Protein AF-A0A7Y2J1X1-F1 (afdb_monomer_lite)

pLDDT: mean 76.49, std 19.17, range [39.88, 97.56]

Foldseek 3Di:
DDDDDDDDPPPPPPPPPPPPPPPPPCCPPPPDPPDDDPDAPDLVVLVVVVCVVVVVPFDWDQDRRGDIATFDPPDDPVVRVVRRVVVVVCVQPPDPQWDWDADPVRDIDTGGD

Sequence (113 aa):
MPDRRQVLLGAACAGLVPQLSVSQQNQGFPPVPTWRPTFRPDIDQIAERFRFYSNNTLDFVIFRNSTCCVVPQGLVEDDAITAAADVLTSIISFHPDMNPRRMDDGHILITYN

Structure (mmCIF, N/CA/C/O backbone):
data_AF-A0A7Y2J1X1-F1
#
_entry.id   AF-A0A7Y2J1X1-F1
#
loop_
_atom_site.group_PDB
_atom_site.id
_atom_site.type_symbol
_atom_site.label_atom_id
_atom_site.label_alt_id
_atom_site.label_comp_id
_atom_site.label_asym_id
_atom_site.label_entity_id
_atom_site.label_seq_id
_atom_site.pdbx_PDB_ins_code
_atom_site.Cartn_x
_atom_site.Cartn_y
_atom_site.Cartn_z
_atom_site.occupancy
_atom_site.B_iso_or_equiv
_atom_site.auth_seq_id
_atom_site.auth_comp_id
_atom_site.auth_asym_id
_atom_site.auth_atom_id
_atom_site.pdbx_PDB_model_num
ATOM 1 N N . MET A 1 1 ? 54.125 -15.618 -83.121 1.00 47.41 1 MET A N 1
ATOM 2 C CA . MET A 1 1 ? 55.335 -15.701 -82.265 1.00 47.41 1 MET A CA 1
ATOM 3 C C . MET A 1 1 ? 56.096 -14.392 -82.404 1.00 47.41 1 MET A C 1
ATOM 5 O O . MET A 1 1 ? 56.118 -13.944 -83.548 1.00 47.41 1 MET A O 1
ATOM 9 N N . PRO A 1 2 ? 56.701 -13.769 -81.365 1.00 45.41 2 PRO A N 1
ATOM 10 C CA . PRO A 1 2 ? 56.901 -14.117 -79.932 1.00 45.41 2 PRO A CA 1
ATOM 11 C C . PRO A 1 2 ? 56.050 -13.218 -78.983 1.00 45.41 2 PRO A C 1
ATOM 13 O O . PRO A 1 2 ? 55.549 -12.192 -79.419 1.00 45.41 2 PRO A O 1
ATOM 16 N N . ASP A 1 3 ? 55.585 -13.615 -77.792 1.00 52.00 3 ASP A N 1
ATOM 17 C CA . ASP A 1 3 ? 56.212 -13.868 -76.471 1.00 52.00 3 ASP A CA 1
ATOM 18 C C . ASP A 1 3 ? 56.911 -12.663 -75.799 1.00 52.00 3 ASP A C 1
ATOM 20 O O . ASP A 1 3 ? 57.975 -12.246 -76.252 1.00 52.00 3 ASP A O 1
ATOM 24 N N . ARG A 1 4 ? 56.334 -12.156 -74.688 1.00 53.50 4 ARG A N 1
ATOM 25 C CA . ARG A 1 4 ? 57.029 -11.877 -73.407 1.00 53.50 4 ARG A CA 1
ATOM 26 C C . ARG A 1 4 ? 56.162 -11.103 -72.397 1.00 53.50 4 ARG A C 1
ATOM 28 O O . ARG A 1 4 ? 55.895 -9.922 -72.561 1.00 53.50 4 ARG A O 1
ATOM 35 N N . ARG A 1 5 ? 55.828 -11.804 -71.308 1.00 50.44 5 ARG A N 1
ATOM 36 C CA . ARG A 1 5 ? 55.833 -11.378 -69.890 1.00 50.44 5 ARG A CA 1
ATOM 37 C C . ARG A 1 5 ? 55.608 -9.887 -69.587 1.00 50.44 5 ARG A C 1
ATOM 39 O O . ARG A 1 5 ? 56.515 -9.092 -69.801 1.00 50.44 5 ARG A O 1
ATOM 46 N N . GLN A 1 6 ? 54.556 -9.590 -68.820 1.00 53.00 6 GLN A N 1
ATOM 47 C CA . GLN A 1 6 ? 54.713 -8.819 -67.582 1.00 53.00 6 GLN A CA 1
ATOM 48 C C . GLN A 1 6 ? 53.614 -9.145 -66.563 1.00 53.00 6 GLN A C 1
ATOM 50 O O . GLN A 1 6 ? 52.419 -9.112 -66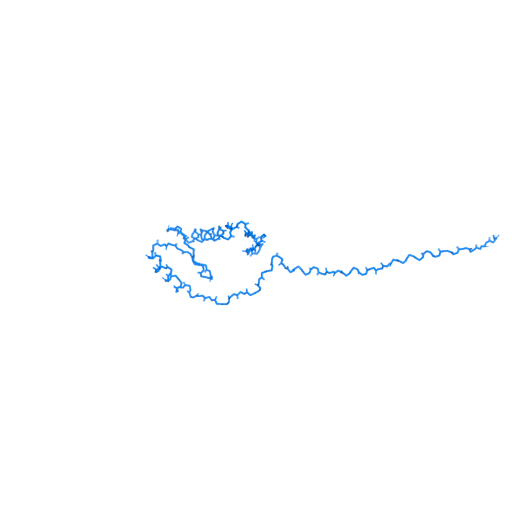.834 1.00 53.00 6 GLN A O 1
ATOM 55 N N . VAL A 1 7 ? 54.109 -9.532 -65.394 1.00 53.69 7 VAL A N 1
ATOM 56 C CA . VAL A 1 7 ? 53.426 -9.820 -64.140 1.00 53.69 7 VAL A CA 1
ATOM 57 C C . VAL A 1 7 ? 53.101 -8.496 -63.459 1.00 53.69 7 VAL A C 1
ATOM 59 O O . VAL A 1 7 ? 53.987 -7.658 -63.341 1.00 53.69 7 VAL A O 1
ATOM 62 N N . LEU A 1 8 ? 51.890 -8.354 -62.924 1.00 46.38 8 LEU A N 1
ATOM 63 C CA . LEU A 1 8 ? 51.648 -7.559 -61.720 1.00 46.38 8 LEU A CA 1
ATOM 64 C C . LEU A 1 8 ? 50.510 -8.223 -60.941 1.00 46.38 8 LEU A C 1
ATOM 66 O O . LEU A 1 8 ? 49.327 -8.008 -61.192 1.00 46.38 8 LEU A O 1
ATOM 70 N N . LEU A 1 9 ? 50.915 -9.103 -60.020 1.00 41.91 9 LEU A N 1
ATOM 71 C CA . LEU A 1 9 ? 50.095 -9.550 -58.902 1.00 41.91 9 LEU A CA 1
ATOM 72 C C . LEU A 1 9 ? 49.691 -8.308 -58.095 1.00 41.91 9 LEU A C 1
ATOM 74 O O . LEU A 1 9 ? 50.504 -7.748 -57.363 1.00 41.91 9 LEU A O 1
ATOM 78 N N . GLY A 1 10 ? 48.434 -7.893 -58.209 1.00 39.88 10 GLY A N 1
ATOM 79 C CA . GLY A 1 10 ? 47.792 -7.070 -57.192 1.00 39.88 10 GLY A CA 1
ATOM 80 C C . GLY A 1 10 ? 47.359 -7.981 -56.051 1.00 39.88 10 GLY A C 1
ATOM 81 O O . GLY A 1 10 ? 46.305 -8.606 -56.127 1.00 39.88 10 GLY A O 1
ATOM 82 N N . ALA A 1 11 ? 48.193 -8.108 -55.020 1.00 50.34 11 ALA A N 1
ATOM 83 C CA . ALA A 1 11 ? 47.827 -8.789 -53.787 1.00 50.34 11 ALA A CA 1
ATOM 84 C C . ALA A 1 11 ? 46.739 -7.971 -53.071 1.00 50.34 11 ALA A C 1
ATOM 86 O O . ALA A 1 11 ? 47.029 -7.001 -52.373 1.00 50.34 11 ALA A O 1
ATOM 87 N N . ALA A 1 12 ? 45.474 -8.345 -53.261 1.00 49.41 12 ALA A N 1
ATOM 88 C CA . ALA A 1 12 ? 44.389 -7.871 -52.418 1.00 49.41 12 ALA A CA 1
ATOM 89 C C . ALA A 1 12 ? 44.511 -8.573 -51.060 1.00 49.41 12 ALA A C 1
ATOM 91 O O . ALA A 1 12 ? 43.985 -9.666 -50.855 1.00 49.41 12 ALA A O 1
ATOM 92 N N . CYS A 1 13 ? 45.241 -7.956 -50.132 1.00 44.00 13 CYS A N 1
ATOM 93 C CA . CYS A 1 13 ? 45.174 -8.304 -48.721 1.00 44.00 13 CYS A CA 1
ATOM 94 C C . CYS A 1 13 ? 43.780 -7.919 -48.207 1.00 44.00 13 CYS A C 1
ATOM 96 O O . CYS A 1 13 ? 43.585 -6.842 -47.647 1.00 44.00 13 CYS A O 1
ATOM 98 N N . ALA A 1 14 ? 42.797 -8.794 -48.423 1.00 45.69 14 ALA A N 1
ATOM 99 C CA . ALA A 1 14 ? 41.562 -8.791 -47.662 1.00 45.69 14 ALA A CA 1
ATOM 100 C C . ALA A 1 14 ? 41.930 -9.179 -46.225 1.00 45.69 14 ALA A C 1
ATOM 102 O O . ALA A 1 14 ? 41.951 -10.353 -45.859 1.00 45.69 14 ALA A O 1
ATOM 103 N N . GLY A 1 15 ? 42.318 -8.180 -45.432 1.00 44.41 15 GLY A N 1
ATOM 104 C CA . GLY A 1 15 ? 42.455 -8.333 -43.997 1.00 44.41 15 GLY A CA 1
ATOM 105 C C . GLY A 1 15 ? 41.096 -8.734 -43.445 1.00 44.41 15 GLY A C 1
ATOM 106 O O . GLY A 1 15 ? 40.203 -7.897 -43.332 1.00 44.41 15 GLY A O 1
ATOM 107 N N . LEU A 1 16 ? 40.935 -10.019 -43.122 1.00 51.03 16 LEU A N 1
ATOM 108 C CA . LEU A 1 16 ? 39.924 -10.445 -42.170 1.00 51.03 16 LEU A CA 1
ATOM 109 C C . LEU A 1 16 ? 40.266 -9.748 -40.856 1.00 51.03 16 LEU A C 1
ATOM 111 O O . LEU A 1 16 ? 41.117 -10.206 -40.099 1.00 51.03 16 LEU A O 1
ATOM 115 N N . VAL A 1 17 ? 39.622 -8.614 -40.606 1.00 57.84 17 VAL A N 1
ATOM 116 C CA . VAL A 1 17 ? 39.441 -8.125 -39.249 1.00 57.84 17 VAL A CA 1
ATOM 117 C C . VAL A 1 17 ? 38.456 -9.111 -38.630 1.00 57.84 17 VAL A C 1
ATOM 119 O O . VAL A 1 17 ? 37.304 -9.136 -39.071 1.00 57.84 17 VAL A O 1
ATOM 122 N N . PRO A 1 18 ? 38.848 -9.966 -37.668 1.00 50.88 18 PRO A N 1
ATOM 123 C CA . PRO A 1 18 ? 37.841 -10.624 -36.865 1.00 50.88 18 PRO A CA 1
ATOM 124 C C . PRO A 1 18 ? 37.092 -9.493 -36.163 1.00 50.88 18 PRO A C 1
ATOM 126 O O . PRO A 1 18 ? 37.638 -8.823 -35.285 1.00 50.88 18 PRO A O 1
ATOM 129 N N . GLN A 1 19 ? 35.859 -9.227 -36.599 1.00 54.47 19 GLN A N 1
ATOM 130 C CA . GLN A 1 19 ? 34.916 -8.497 -35.774 1.00 54.47 19 GLN A CA 1
ATOM 131 C C . GLN A 1 19 ? 34.815 -9.315 -34.495 1.00 54.47 19 GLN A C 1
ATOM 133 O O . GLN A 1 19 ? 34.190 -10.376 -34.467 1.00 54.47 19 GLN A O 1
ATOM 138 N N . LEU A 1 20 ? 35.500 -8.847 -33.451 1.00 46.25 20 LEU A N 1
ATOM 139 C CA . LEU A 1 20 ? 35.199 -9.210 -32.082 1.00 46.25 20 LEU A CA 1
ATOM 140 C C . LEU A 1 20 ? 33.748 -8.797 -31.887 1.00 46.25 20 LEU A C 1
ATOM 142 O O . LEU A 1 20 ? 33.439 -7.645 -31.589 1.00 46.25 20 LEU A O 1
ATOM 146 N N . SER A 1 21 ? 32.856 -9.739 -32.176 1.00 49.66 21 SER A N 1
ATOM 147 C CA . SER A 1 21 ? 31.449 -9.631 -31.881 1.00 49.66 21 SER A CA 1
ATOM 148 C C . SER A 1 21 ? 31.394 -9.621 -30.366 1.00 49.66 21 SER A C 1
ATOM 150 O O . SER A 1 21 ? 31.415 -10.667 -29.721 1.00 49.66 21 SER A O 1
ATOM 152 N N . VAL A 1 22 ? 31.436 -8.421 -29.788 1.00 53.16 22 VAL A N 1
ATOM 153 C CA . VAL A 1 22 ? 31.066 -8.216 -28.397 1.00 53.16 22 VAL A CA 1
ATOM 154 C C . VAL A 1 22 ? 29.641 -8.726 -28.340 1.00 53.16 22 VAL A C 1
ATOM 156 O O . VAL A 1 22 ? 28.729 -8.084 -28.859 1.00 53.16 22 VAL A O 1
ATOM 159 N N . SER A 1 23 ? 29.451 -9.936 -27.814 1.00 51.25 23 SER A N 1
ATOM 160 C CA . SER A 1 23 ? 28.121 -10.400 -27.472 1.00 51.25 23 SER A CA 1
ATOM 161 C C . SER A 1 23 ? 27.578 -9.330 -26.540 1.00 51.25 23 SER A C 1
ATOM 163 O O . SER A 1 23 ? 28.086 -9.182 -25.425 1.00 51.25 23 SER A O 1
ATOM 165 N N . GLN A 1 24 ? 26.617 -8.535 -27.008 1.00 52.06 24 GLN A N 1
ATOM 166 C CA . GLN A 1 24 ? 25.772 -7.758 -26.122 1.00 52.06 24 GLN A CA 1
ATOM 167 C C . GLN A 1 24 ? 25.102 -8.799 -25.232 1.00 52.06 24 GLN A C 1
ATOM 169 O O . GLN A 1 24 ? 24.101 -9.410 -25.594 1.00 52.06 24 GLN A O 1
ATOM 174 N N . GLN A 1 25 ? 25.734 -9.078 -24.092 1.00 49.94 25 GLN A N 1
ATOM 175 C CA . GLN A 1 25 ? 25.064 -9.647 -22.946 1.00 49.94 25 GLN A CA 1
ATOM 176 C C . GLN A 1 25 ? 23.958 -8.642 -22.678 1.00 49.94 25 GLN A C 1
ATOM 178 O O . GLN A 1 25 ? 24.209 -7.544 -22.183 1.00 49.94 25 GLN A O 1
ATOM 183 N N . ASN A 1 26 ? 22.763 -8.986 -23.143 1.00 51.72 26 ASN A N 1
ATOM 184 C CA . ASN A 1 26 ? 21.532 -8.283 -22.873 1.00 51.72 26 ASN A CA 1
ATOM 185 C C . ASN A 1 26 ? 21.275 -8.504 -21.376 1.00 51.72 26 ASN A C 1
ATOM 187 O O . ASN A 1 26 ? 20.477 -9.349 -20.983 1.00 51.72 26 ASN A O 1
ATOM 191 N N . GLN A 1 27 ? 22.082 -7.849 -20.534 1.00 53.62 27 GLN A N 1
ATOM 192 C CA . GLN A 1 27 ? 21.864 -7.736 -19.103 1.00 53.62 27 GLN A CA 1
ATOM 193 C C . GLN A 1 27 ? 20.611 -6.891 -19.017 1.00 53.62 27 GLN A C 1
ATOM 195 O O . GLN A 1 27 ? 20.697 -5.668 -19.127 1.00 53.62 27 GLN A O 1
ATOM 200 N N . GLY A 1 28 ? 19.473 -7.596 -19.024 1.00 48.88 28 GLY A N 1
ATOM 201 C CA . GLY A 1 28 ? 18.146 -7.056 -19.257 1.00 48.88 28 GLY A CA 1
ATOM 202 C C . GLY A 1 28 ? 18.035 -5.733 -18.542 1.00 48.88 28 GLY A C 1
ATOM 203 O O . GLY A 1 28 ? 18.165 -5.681 -17.325 1.00 48.88 28 GLY A O 1
ATOM 204 N N . PHE A 1 29 ? 17.925 -4.658 -19.316 1.00 44.22 29 PHE A N 1
ATOM 205 C CA . PHE A 1 29 ? 17.635 -3.369 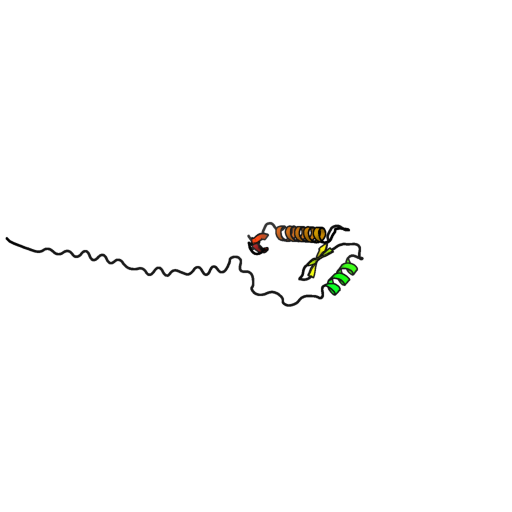-18.738 1.00 44.22 29 PHE A CA 1
ATOM 206 C C . PHE A 1 29 ? 16.124 -3.362 -18.490 1.00 44.22 29 PHE A C 1
ATOM 208 O O . PHE A 1 29 ? 15.350 -3.515 -19.438 1.00 44.22 29 PHE A O 1
ATOM 215 N N . PRO A 1 30 ? 15.709 -3.252 -17.228 1.00 51.53 30 PRO A N 1
ATOM 216 C CA . PRO A 1 30 ? 16.513 -2.798 -16.099 1.00 51.53 30 PRO A CA 1
ATOM 217 C C . PRO A 1 30 ? 17.142 -3.929 -15.283 1.00 51.53 30 PRO A C 1
ATOM 219 O O . PRO A 1 30 ? 16.553 -5.007 -15.175 1.00 51.53 30 PRO A O 1
ATOM 222 N N . PRO A 1 31 ? 18.285 -3.675 -14.624 1.00 54.75 31 PRO A N 1
ATOM 223 C CA . PRO A 1 31 ? 18.853 -4.630 -13.688 1.00 54.75 31 PRO A CA 1
ATOM 224 C C . PRO A 1 31 ? 17.894 -4.808 -12.505 1.00 54.75 31 PRO A C 1
ATOM 226 O O . PRO A 1 31 ? 17.879 -4.016 -11.564 1.00 54.75 31 PRO A O 1
ATOM 229 N N . VAL A 1 32 ? 17.071 -5.854 -12.555 1.00 58.16 32 VAL A N 1
ATOM 230 C CA . VAL A 1 32 ? 16.285 -6.297 -11.406 1.00 58.16 32 VAL A CA 1
ATOM 231 C C . VAL A 1 32 ? 17.237 -7.057 -10.487 1.00 58.16 32 VAL A C 1
ATOM 233 O O . VAL A 1 32 ? 17.864 -8.022 -10.934 1.00 58.16 32 VAL A O 1
ATOM 236 N N . PRO A 1 33 ? 17.369 -6.670 -9.208 1.00 61.09 33 PRO A N 1
ATOM 237 C CA . PRO A 1 33 ? 18.156 -7.449 -8.273 1.00 61.09 33 PRO A CA 1
ATOM 238 C C . PRO A 1 33 ? 17.611 -8.878 -8.217 1.00 61.09 33 PRO A C 1
ATOM 240 O O . PRO A 1 33 ? 16.434 -9.095 -7.928 1.00 61.09 33 PRO A O 1
ATOM 243 N N . THR A 1 34 ? 18.470 -9.872 -8.442 1.00 69.81 34 THR A N 1
ATOM 244 C CA . THR A 1 34 ? 18.124 -11.284 -8.193 1.00 69.81 34 THR A CA 1
ATOM 245 C C . THR A 1 34 ? 17.710 -11.495 -6.735 1.00 69.81 34 THR A C 1
ATOM 247 O O . THR A 1 34 ? 16.947 -12.402 -6.405 1.00 69.81 34 THR A O 1
ATOM 250 N N . TRP A 1 35 ? 18.213 -10.635 -5.850 1.00 75.69 35 TRP A N 1
ATOM 251 C CA . TRP A 1 35 ? 17.854 -10.620 -4.448 1.00 75.69 35 TRP A CA 1
ATOM 252 C C . TRP A 1 35 ? 16.376 -10.264 -4.254 1.00 75.69 35 TRP A C 1
ATOM 254 O O . TRP A 1 35 ? 15.907 -9.198 -4.649 1.00 75.69 35 TRP A O 1
ATOM 264 N N . ARG A 1 36 ? 15.654 -11.161 -3.583 1.00 74.56 36 ARG A N 1
ATOM 265 C CA . ARG A 1 36 ? 14.308 -10.928 -3.057 1.00 74.56 36 ARG A CA 1
ATOM 266 C C . ARG A 1 36 ? 14.334 -11.257 -1.565 1.00 74.56 36 ARG A C 1
ATOM 268 O O . ARG A 1 36 ? 14.908 -12.289 -1.206 1.00 74.56 36 ARG A O 1
ATOM 275 N N . PRO A 1 37 ? 13.727 -10.438 -0.690 1.00 77.06 37 PRO A N 1
ATOM 276 C CA . PRO A 1 37 ? 13.647 -10.774 0.722 1.00 77.06 37 PRO A CA 1
ATOM 277 C C . PRO A 1 37 ? 12.877 -12.090 0.890 1.00 77.06 37 PRO A C 1
ATOM 279 O O . PRO A 1 37 ? 11.779 -12.266 0.359 1.00 77.06 37 PRO A O 1
ATOM 282 N N . THR A 1 38 ? 13.475 -13.037 1.609 1.00 84.25 38 THR A N 1
ATOM 283 C CA . THR A 1 38 ? 12.819 -14.296 1.996 1.00 84.25 38 THR A CA 1
ATOM 284 C C . THR A 1 38 ? 11.886 -14.099 3.181 1.00 84.25 38 THR A C 1
ATOM 286 O O . THR A 1 38 ? 10.932 -14.854 3.356 1.00 84.25 38 THR A O 1
ATOM 289 N N . PHE A 1 39 ? 12.157 -13.067 3.977 1.00 85.56 39 PHE A N 1
ATOM 290 C CA . PHE A 1 39 ? 11.330 -12.663 5.094 1.00 85.56 39 PHE A CA 1
ATOM 291 C C . PHE A 1 39 ? 9.939 -12.246 4.616 1.00 85.56 39 PHE A C 1
ATOM 293 O O . PHE A 1 39 ? 9.796 -11.420 3.713 1.00 85.56 39 PHE A O 1
ATOM 300 N N . ARG A 1 40 ? 8.919 -12.806 5.264 1.00 84.88 40 ARG A N 1
ATOM 301 C CA . ARG A 1 40 ? 7.529 -12.385 5.135 1.00 84.88 40 ARG A CA 1
ATOM 302 C C . ARG A 1 40 ? 6.950 -12.256 6.535 1.00 84.88 40 ARG A C 1
ATOM 304 O O . ARG A 1 40 ? 6.985 -13.248 7.266 1.00 84.88 40 ARG A O 1
ATOM 311 N N . PRO A 1 41 ? 6.457 -11.071 6.916 1.00 88.19 41 PRO A N 1
ATOM 312 C CA . PRO A 1 41 ? 5.673 -10.932 8.128 1.00 88.19 41 PRO A CA 1
ATOM 313 C C . PRO A 1 41 ? 4.448 -11.845 8.081 1.00 88.19 41 PRO A C 1
ATOM 315 O O . PRO A 1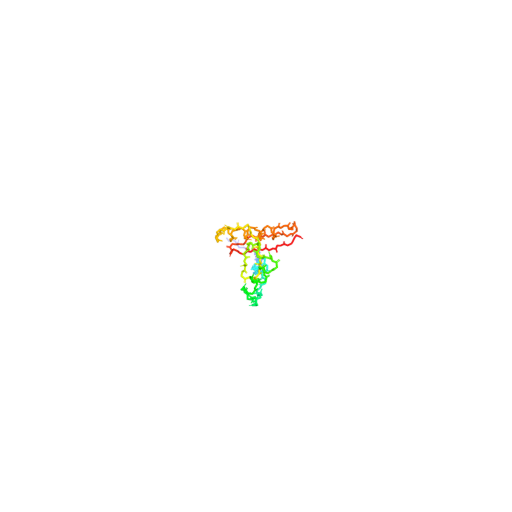 41 ? 3.935 -12.160 7.004 1.00 88.19 41 PRO A O 1
ATOM 318 N N . ASP A 1 42 ? 3.966 -12.231 9.255 1.00 94.62 42 ASP A N 1
ATOM 319 C CA . ASP A 1 42 ? 2.669 -12.878 9.385 1.00 94.62 42 ASP A CA 1
ATOM 320 C C . ASP A 1 42 ? 1.564 -11.894 8.960 1.00 94.62 42 ASP A C 1
ATOM 322 O O . ASP A 1 42 ? 1.389 -10.838 9.571 1.00 94.62 42 ASP A O 1
ATOM 326 N N . ILE A 1 43 ? 0.847 -12.220 7.882 1.00 94.31 43 ILE A N 1
ATOM 327 C CA . ILE A 1 43 ? -0.182 -11.347 7.305 1.00 94.31 43 ILE A CA 1
ATOM 328 C C . ILE A 1 43 ? -1.335 -11.131 8.287 1.00 94.31 43 ILE A C 1
ATOM 330 O O . ILE A 1 43 ? -1.868 -10.022 8.338 1.00 94.31 43 ILE A O 1
ATOM 334 N N . ASP A 1 44 ? -1.666 -12.125 9.112 1.00 95.69 44 ASP A N 1
ATOM 335 C CA . ASP A 1 44 ? -2.740 -12.004 10.098 1.00 95.69 44 ASP A CA 1
ATOM 336 C C . ASP A 1 44 ? -2.340 -11.050 11.224 1.00 95.69 44 ASP A C 1
ATOM 338 O O . ASP A 1 44 ? -3.126 -10.186 11.623 1.00 95.69 44 ASP A O 1
ATOM 342 N N . GLN A 1 45 ? -1.084 -11.124 11.674 1.00 96.88 45 GLN A N 1
ATOM 343 C CA . GLN A 1 45 ? -0.531 -10.163 12.627 1.00 96.88 45 GLN A CA 1
ATOM 344 C C . GLN A 1 45 ? -0.537 -8.741 12.051 1.00 96.88 45 GLN A C 1
ATOM 346 O O . GLN A 1 45 ? -0.906 -7.792 12.744 1.00 96.88 45 GLN A O 1
ATOM 351 N N . ILE A 1 46 ? -0.162 -8.568 10.781 1.00 96.75 46 ILE A N 1
ATOM 352 C CA . ILE A 1 46 ? -0.221 -7.260 10.116 1.00 96.75 46 ILE A CA 1
ATOM 353 C C . ILE A 1 46 ? -1.665 -6.754 10.042 1.00 96.75 46 ILE A C 1
ATOM 355 O O . ILE A 1 46 ? -1.916 -5.596 10.382 1.00 96.75 46 ILE A O 1
ATOM 359 N N . ALA A 1 47 ? -2.617 -7.612 9.670 1.00 96.75 47 ALA A N 1
ATOM 360 C CA . ALA A 1 47 ? -4.034 -7.268 9.612 1.00 96.75 47 ALA A CA 1
ATOM 361 C C . ALA A 1 47 ? -4.570 -6.828 10.982 1.00 96.75 47 ALA A C 1
ATOM 363 O O . ALA A 1 47 ? -5.268 -5.819 11.076 1.00 96.75 47 ALA A O 1
ATOM 364 N N . GLU A 1 48 ? -4.223 -7.553 12.049 1.00 97.56 48 GLU A N 1
ATOM 365 C CA . GLU A 1 48 ? -4.581 -7.209 13.429 1.00 97.56 48 GLU A CA 1
ATOM 366 C C . GLU A 1 48 ? -4.063 -5.814 13.801 1.00 97.56 48 GLU A C 1
ATOM 368 O O . GLU A 1 48 ? -4.831 -4.958 14.249 1.00 97.56 48 GLU A O 1
ATOM 373 N N . ARG A 1 49 ? -2.769 -5.553 13.580 1.00 97.56 49 ARG A N 1
ATOM 374 C CA . ARG A 1 49 ? -2.152 -4.261 13.916 1.00 97.56 49 ARG A CA 1
ATOM 375 C C . ARG A 1 49 ? -2.749 -3.125 13.099 1.00 97.56 49 ARG A C 1
ATOM 377 O O . ARG A 1 49 ? -3.013 -2.057 13.646 1.00 97.56 49 ARG A O 1
ATOM 384 N N . PHE A 1 50 ? -2.991 -3.348 11.811 1.00 97.00 50 PHE A N 1
ATOM 385 C CA . PHE A 1 50 ? -3.575 -2.332 10.945 1.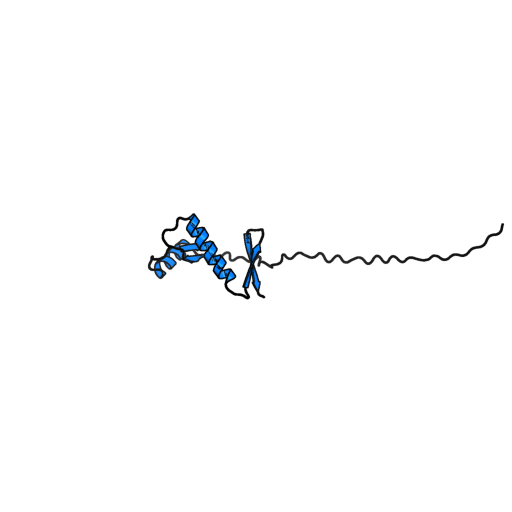00 97.00 50 PHE A CA 1
ATOM 386 C C . PHE A 1 50 ? -5.009 -1.991 11.367 1.00 97.00 50 PHE A C 1
ATOM 388 O O . PHE A 1 50 ? -5.354 -0.813 11.473 1.00 97.00 50 PHE A O 1
ATOM 395 N N . ARG A 1 51 ? -5.828 -2.998 11.707 1.00 97.19 51 ARG A N 1
ATOM 396 C CA . ARG A 1 51 ? -7.162 -2.784 12.298 1.00 97.19 51 ARG A CA 1
ATOM 397 C C . ARG A 1 51 ? -7.078 -1.999 13.600 1.00 97.19 51 ARG A C 1
ATOM 399 O O . ARG A 1 51 ? -7.835 -1.052 13.778 1.00 97.19 51 ARG A O 1
ATOM 406 N N . PHE A 1 52 ? -6.138 -2.341 14.480 1.00 97.38 52 PHE A N 1
ATOM 407 C CA . PHE A 1 52 ? -5.936 -1.617 15.734 1.00 97.38 52 PHE A CA 1
ATOM 408 C C . PHE A 1 52 ? -5.650 -0.126 15.495 1.00 97.38 52 PHE A C 1
ATOM 410 O O . PHE A 1 52 ? -6.345 0.726 16.041 1.00 97.38 52 PHE A O 1
ATOM 417 N N . TYR A 1 53 ? -4.682 0.207 14.636 1.00 96.88 53 TYR A N 1
ATOM 418 C CA . TYR A 1 53 ? -4.316 1.606 14.377 1.00 96.88 53 TYR A CA 1
ATOM 419 C C . TYR A 1 53 ? -5.354 2.386 13.566 1.00 96.88 53 TYR A C 1
ATOM 421 O O . TYR A 1 53 ? -5.433 3.606 13.690 1.00 96.88 53 TYR A O 1
ATOM 429 N N . SER A 1 54 ? -6.166 1.702 12.762 1.00 95.38 54 SER A N 1
ATOM 430 C CA . SER A 1 54 ? -7.288 2.313 12.043 1.00 95.38 54 SER A CA 1
ATOM 431 C C . SER A 1 54 ? -8.570 2.379 12.874 1.00 95.38 54 SER A C 1
ATOM 433 O O . SER A 1 54 ? -9.607 2.762 12.345 1.00 95.38 54 SER A O 1
ATOM 435 N N . ASN A 1 55 ? -8.544 2.000 14.158 1.00 96.19 55 ASN A N 1
ATOM 436 C CA . ASN A 1 55 ? -9.741 1.853 14.996 1.00 96.19 55 ASN A CA 1
ATOM 437 C C . ASN A 1 55 ? -10.824 0.969 14.352 1.00 96.19 55 ASN A C 1
ATOM 439 O O . ASN A 1 55 ? -12.013 1.140 14.615 1.00 96.19 55 ASN A O 1
ATOM 443 N N . ASN A 1 56 ? -10.413 0.039 13.487 1.00 95.06 56 ASN A N 1
ATOM 444 C CA . ASN A 1 56 ? -11.285 -0.832 12.712 1.00 95.06 56 ASN A CA 1
ATOM 445 C C . ASN A 1 56 ? -12.323 -0.070 11.859 1.00 95.06 56 ASN A C 1
ATOM 447 O O . ASN A 1 56 ? -13.412 -0.583 11.611 1.00 95.06 56 ASN A O 1
ATOM 451 N N . THR A 1 57 ? -12.007 1.160 11.437 1.00 96.25 57 THR A N 1
ATOM 452 C CA . THR A 1 57 ? -12.896 1.995 10.614 1.00 96.25 57 THR A CA 1
ATOM 453 C C . THR A 1 57 ? -12.496 2.036 9.149 1.00 96.25 57 THR A C 1
ATOM 455 O O . THR A 1 57 ? -13.155 2.718 8.380 1.00 96.25 57 THR A O 1
ATOM 458 N N . LEU A 1 58 ? -11.425 1.366 8.729 1.00 95.94 58 LEU A N 1
ATOM 459 C CA . LEU A 1 58 ? -10.973 1.380 7.339 1.00 95.94 58 LEU A CA 1
ATOM 460 C C . LEU A 1 58 ? -11.017 -0.026 6.758 1.00 95.94 58 LEU A C 1
ATOM 462 O O . LEU A 1 58 ? -10.575 -0.973 7.410 1.00 95.94 58 LEU A O 1
ATOM 466 N N . ASP A 1 59 ? -11.460 -0.121 5.507 1.00 96.75 59 ASP A N 1
ATOM 467 C CA . ASP A 1 59 ? -11.233 -1.303 4.687 1.00 96.75 59 ASP A CA 1
ATOM 468 C C . ASP A 1 59 ? -9.877 -1.168 3.996 1.00 96.75 59 ASP A C 1
ATOM 470 O O . ASP A 1 59 ? -9.430 -0.076 3.625 1.00 96.75 59 ASP A O 1
ATOM 474 N N . PHE A 1 60 ? -9.175 -2.287 3.875 1.00 96.81 60 PHE A N 1
ATOM 475 C CA . PHE A 1 60 ? -7.822 -2.302 3.347 1.00 96.81 60 PHE A CA 1
ATOM 476 C C . PHE A 1 60 ? -7.478 -3.654 2.731 1.00 96.81 60 PHE A C 1
ATOM 478 O O . PHE A 1 60 ? -7.998 -4.696 3.126 1.00 96.81 60 PHE A O 1
ATOM 485 N N . VAL A 1 61 ? -6.546 -3.620 1.784 1.00 96.88 61 VAL A N 1
ATOM 486 C CA . VAL A 1 61 ? -5.950 -4.791 1.138 1.00 96.88 61 VAL A CA 1
ATOM 487 C C . VAL A 1 61 ? -4.502 -4.917 1.589 1.00 96.88 61 VAL A C 1
ATOM 489 O O . VAL A 1 61 ? -3.776 -3.922 1.662 1.00 96.88 61 VAL A O 1
ATOM 492 N N . ILE A 1 62 ? -4.062 -6.142 1.876 1.00 95.62 62 ILE A N 1
ATOM 493 C CA . ILE A 1 62 ? -2.670 -6.438 2.221 1.00 95.62 62 ILE A CA 1
ATOM 494 C C . ILE A 1 62 ? -2.028 -7.187 1.057 1.00 95.62 62 ILE A C 1
ATOM 496 O O . ILE A 1 62 ? -2.429 -8.297 0.711 1.00 95.62 62 ILE A O 1
ATOM 500 N N . PHE A 1 63 ? -0.998 -6.599 0.458 1.00 92.38 63 PHE A N 1
ATOM 501 C CA . PHE A 1 63 ? -0.200 -7.269 -0.562 1.00 92.38 63 PHE A CA 1
ATOM 502 C C . PHE A 1 63 ? 0.697 -8.344 0.063 1.00 92.38 63 PHE A C 1
ATOM 504 O O . PHE A 1 63 ? 1.047 -8.293 1.240 1.00 92.38 63 PHE A O 1
ATOM 511 N N . ARG A 1 64 ? 1.165 -9.290 -0.758 1.00 88.12 64 ARG A N 1
ATOM 512 C CA . ARG A 1 64 ? 1.979 -10.450 -0.339 1.00 88.12 64 ARG A CA 1
ATOM 513 C C . ARG A 1 64 ? 3.174 -10.126 0.574 1.00 88.12 64 ARG A C 1
ATOM 515 O O . ARG A 1 64 ? 3.561 -10.971 1.373 1.00 88.12 64 ARG A O 1
ATOM 522 N N . ASN A 1 65 ? 3.773 -8.944 0.428 1.00 88.75 65 ASN A N 1
ATOM 523 C CA . ASN A 1 65 ? 4.911 -8.484 1.234 1.00 88.75 65 ASN A CA 1
ATOM 524 C C . ASN A 1 65 ? 4.504 -7.401 2.254 1.00 88.75 65 ASN A C 1
ATOM 526 O O . ASN A 1 65 ? 5.285 -6.503 2.554 1.00 88.75 65 ASN A O 1
ATOM 530 N N . SER A 1 66 ? 3.271 -7.480 2.761 1.00 90.75 66 SER A N 1
ATOM 531 C CA . SER A 1 66 ? 2.737 -6.697 3.885 1.00 90.75 66 SER A CA 1
ATOM 532 C C . SER A 1 66 ? 2.518 -5.203 3.644 1.00 90.75 66 SER A C 1
ATOM 534 O O . SER A 1 66 ? 2.215 -4.469 4.584 1.00 90.75 66 SER A O 1
ATOM 536 N N . THR A 1 67 ? 2.600 -4.734 2.398 1.00 92.06 67 THR A N 1
ATOM 537 C CA . THR A 1 67 ? 2.096 -3.401 2.050 1.00 92.06 67 THR A CA 1
ATOM 538 C C . THR A 1 67 ? 0.588 -3.376 2.278 1.00 92.06 67 THR A C 1
ATOM 540 O O . THR A 1 67 ? -0.134 -4.158 1.665 1.00 92.06 67 THR A O 1
ATOM 543 N N . CYS A 1 68 ? 0.119 -2.495 3.157 1.00 95.12 68 CYS A N 1
ATOM 544 C CA . CYS A 1 68 ? -1.304 -2.280 3.401 1.00 95.12 68 CYS A CA 1
ATOM 545 C C . CYS A 1 68 ? -1.775 -1.079 2.582 1.00 95.12 68 CYS A C 1
ATOM 547 O O . CYS A 1 68 ? -1.159 -0.015 2.635 1.00 95.12 68 CYS A O 1
ATOM 549 N N . CYS A 1 69 ? -2.862 -1.248 1.840 1.00 96.12 69 CYS A N 1
ATOM 550 C CA . CYS A 1 69 ? -3.474 -0.201 1.041 1.00 96.12 69 CYS A CA 1
ATOM 551 C C . CYS A 1 69 ? -4.904 0.021 1.515 1.00 96.12 69 CYS A C 1
ATOM 553 O O . CYS A 1 69 ? -5.713 -0.902 1.466 1.00 96.12 69 CYS A O 1
ATOM 555 N N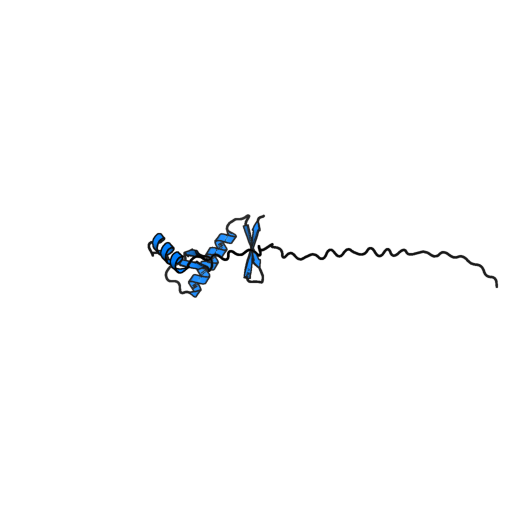 . VAL A 1 70 ? -5.212 1.236 1.962 1.00 96.19 70 VAL A N 1
ATOM 556 C CA . VAL A 1 70 ? -6.584 1.626 2.306 1.00 96.19 70 VAL A CA 1
ATOM 557 C C . VAL A 1 70 ? -7.397 1.729 1.021 1.00 96.19 70 VAL A C 1
ATOM 559 O O . VAL A 1 70 ? -6.925 2.298 0.036 1.00 96.19 70 VAL A O 1
ATOM 562 N N . VAL A 1 71 ? -8.606 1.180 1.037 1.00 96.69 71 VAL A N 1
ATOM 563 C CA . VAL A 1 71 ? -9.543 1.202 -0.090 1.00 96.69 71 VAL A CA 1
ATOM 564 C C . VAL A 1 71 ? -10.891 1.772 0.366 1.00 96.69 71 VAL A C 1
ATOM 566 O O . VAL A 1 71 ? -11.139 1.866 1.572 1.00 96.69 71 VAL A O 1
ATOM 569 N N . PRO A 1 72 ? -11.768 2.197 -0.562 1.00 96.25 72 PRO A N 1
ATOM 570 C CA . PRO A 1 72 ? -13.144 2.534 -0.215 1.00 96.25 72 PRO A CA 1
ATOM 571 C C . PRO A 1 72 ? -13.827 1.401 0.561 1.00 96.25 72 PRO A C 1
ATOM 573 O O . PRO A 1 72 ? -13.599 0.225 0.287 1.00 96.25 72 PRO A O 1
ATOM 576 N N . GLN A 1 73 ? -14.663 1.767 1.531 1.00 95.62 73 GLN A N 1
ATOM 577 C CA . GLN A 1 73 ? -15.379 0.791 2.350 1.00 95.62 73 GLN A CA 1
ATOM 578 C C . GLN A 1 73 ? -16.455 0.047 1.554 1.00 95.62 73 GLN A C 1
ATOM 580 O O . GLN A 1 73 ? -17.118 0.633 0.696 1.00 95.62 73 GLN A O 1
ATOM 585 N N . GLY A 1 74 ? -16.686 -1.215 1.913 1.00 95.38 74 GLY A N 1
ATOM 586 C CA . GLY A 1 74 ? -17.793 -2.025 1.406 1.00 95.38 74 GLY A CA 1
ATOM 587 C C . GLY A 1 74 ? -17.614 -2.518 -0.029 1.00 95.38 74 GLY A C 1
ATOM 588 O O . GLY A 1 74 ? -18.593 -2.930 -0.650 1.00 95.38 74 GLY A O 1
ATOM 589 N N . LEU A 1 75 ? -16.391 -2.472 -0.562 1.00 96.56 75 LEU A N 1
ATOM 590 C CA . LEU A 1 75 ? -16.082 -3.066 -1.859 1.00 96.56 75 LEU A CA 1
ATOM 591 C C . LEU A 1 75 ? -16.141 -4.595 -1.787 1.00 96.56 75 LEU A C 1
ATOM 593 O O . LEU A 1 75 ? -15.774 -5.208 -0.783 1.00 96.56 75 LEU A O 1
ATOM 597 N N . VAL A 1 76 ? -16.574 -5.211 -2.886 1.00 97.19 76 VAL A N 1
ATOM 598 C CA . VAL A 1 76 ? -16.385 -6.649 -3.097 1.00 97.19 76 VAL A CA 1
ATOM 599 C C . VAL A 1 76 ? -14.906 -6.945 -3.355 1.00 97.19 76 VAL A C 1
ATOM 601 O O . VAL A 1 76 ? -14.141 -6.052 -3.716 1.00 97.19 76 VAL A O 1
ATOM 604 N N . GLU A 1 77 ? -14.494 -8.197 -3.163 1.00 94.75 77 GLU A N 1
ATOM 605 C CA . GLU A 1 77 ? -13.079 -8.593 -3.176 1.00 94.75 77 GLU A CA 1
ATOM 606 C C . GLU A 1 77 ? -12.334 -8.165 -4.453 1.00 94.75 77 GLU A C 1
ATOM 608 O O . GLU A 1 77 ? -11.287 -7.525 -4.359 1.00 94.75 77 GLU A O 1
ATOM 613 N N . ASP A 1 78 ? -12.899 -8.433 -5.634 1.00 96.56 78 ASP A N 1
ATOM 614 C CA . ASP A 1 78 ? -12.274 -8.077 -6.916 1.00 96.56 78 ASP A CA 1
ATOM 615 C C . ASP A 1 78 ? -12.100 -6.556 -7.078 1.00 96.56 78 ASP A C 1
ATOM 617 O O . ASP A 1 78 ? -11.023 -6.084 -7.453 1.00 96.56 78 ASP A O 1
ATOM 621 N N . ASP A 1 79 ? -13.122 -5.776 -6.714 1.00 97.50 79 ASP A N 1
ATOM 622 C CA . ASP A 1 79 ? -13.079 -4.311 -6.777 1.00 97.50 79 ASP A CA 1
ATOM 623 C C . ASP A 1 79 ? -12.058 -3.739 -5.784 1.00 97.50 79 ASP A C 1
ATOM 625 O O . ASP A 1 79 ? -11.343 -2.784 -6.097 1.00 97.50 79 ASP A O 1
ATOM 629 N N . ALA A 1 80 ? -11.943 -4.336 -4.593 1.00 97.25 80 ALA A N 1
ATOM 630 C CA . ALA A 1 80 ? -10.945 -3.952 -3.600 1.00 97.25 80 ALA A CA 1
ATOM 631 C C . ALA A 1 80 ? -9.518 -4.219 -4.106 1.00 97.25 80 ALA A C 1
ATOM 633 O O . ALA A 1 80 ? -8.633 -3.376 -3.927 1.00 97.25 80 ALA A O 1
ATOM 634 N N . ILE A 1 81 ? -9.291 -5.355 -4.778 1.00 95.50 81 ILE A N 1
ATOM 635 C CA . ILE A 1 81 ? -8.003 -5.690 -5.402 1.00 95.50 81 ILE A CA 1
ATOM 636 C C . ILE A 1 81 ? -7.649 -4.664 -6.481 1.00 95.50 81 ILE A C 1
ATOM 638 O O . ILE A 1 81 ? -6.523 -4.158 -6.495 1.00 95.50 81 ILE A O 1
ATOM 642 N N . THR A 1 82 ? -8.596 -4.331 -7.365 1.00 96.00 82 THR A N 1
ATOM 643 C CA . THR A 1 82 ? -8.385 -3.318 -8.407 1.00 96.00 82 THR A CA 1
ATOM 644 C C . THR A 1 82 ? -8.082 -1.950 -7.798 1.00 96.00 82 THR A C 1
ATOM 646 O O . THR A 1 82 ? -7.056 -1.357 -8.128 1.00 96.00 82 THR A O 1
ATOM 649 N N . ALA A 1 83 ? -8.888 -1.491 -6.838 1.00 96.75 83 ALA A N 1
ATOM 650 C CA . ALA A 1 83 ? -8.677 -0.211 -6.167 1.00 96.75 83 ALA A CA 1
ATOM 651 C C . ALA A 1 83 ? -7.299 -0.132 -5.486 1.00 96.75 83 ALA A C 1
ATOM 653 O O . ALA A 1 83 ? -6.594 0.871 -5.607 1.00 96.75 83 ALA A O 1
ATOM 654 N N . ALA A 1 84 ? -6.876 -1.200 -4.805 1.00 96.00 84 ALA A N 1
ATOM 655 C CA . ALA A 1 84 ? -5.565 -1.255 -4.166 1.00 96.00 84 ALA A CA 1
ATOM 656 C C . ALA A 1 84 ? -4.413 -1.211 -5.184 1.00 96.00 84 ALA A C 1
ATOM 658 O O . ALA A 1 84 ? -3.402 -0.540 -4.953 1.00 96.00 84 ALA A O 1
ATOM 659 N N . ALA A 1 85 ? -4.550 -1.912 -6.313 1.00 92.88 85 ALA A N 1
ATOM 660 C CA . ALA A 1 85 ? -3.565 -1.890 -7.390 1.00 92.88 85 ALA A CA 1
ATOM 661 C C . ALA A 1 85 ? -3.451 -0.499 -8.035 1.00 92.88 85 ALA A C 1
ATOM 663 O O . ALA A 1 85 ? -2.337 -0.051 -8.326 1.00 92.88 85 ALA A O 1
ATOM 664 N N . ASP A 1 86 ? -4.571 0.201 -8.208 1.00 93.19 86 ASP A N 1
ATOM 665 C CA . ASP A 1 86 ? -4.610 1.557 -8.758 1.00 93.19 86 ASP A CA 1
ATOM 666 C C . ASP A 1 86 ? -3.952 2.566 -7.816 1.00 93.19 86 ASP A C 1
ATOM 668 O O . ASP A 1 86 ? -3.099 3.347 -8.247 1.00 93.19 86 ASP A O 1
ATOM 672 N N . VAL A 1 87 ? -4.259 2.507 -6.514 1.00 92.19 87 VAL A N 1
ATOM 673 C CA . VAL A 1 87 ? -3.598 3.341 -5.497 1.00 92.19 87 VAL A CA 1
ATOM 674 C C . VAL A 1 87 ? -2.093 3.103 -5.512 1.00 92.19 87 VAL A C 1
ATOM 676 O O . VAL A 1 87 ? -1.326 4.063 -5.615 1.00 92.19 87 VAL A O 1
ATOM 679 N N . LEU A 1 88 ? -1.648 1.844 -5.479 1.00 89.06 88 LEU A N 1
ATOM 680 C CA . LEU A 1 88 ? -0.222 1.529 -5.525 1.00 89.06 88 LEU A CA 1
ATOM 681 C C . LEU A 1 88 ? 0.426 2.058 -6.813 1.00 89.06 88 LEU A C 1
ATOM 683 O O . LEU A 1 88 ? 1.498 2.657 -6.750 1.00 89.06 88 LEU A O 1
ATOM 687 N N . THR A 1 89 ? -0.247 1.899 -7.957 1.00 85.94 89 THR A N 1
ATOM 688 C CA . THR A 1 89 ? 0.210 2.403 -9.262 1.00 85.94 89 THR A CA 1
ATOM 689 C C . THR A 1 89 ? 0.328 3.931 -9.272 1.00 85.94 89 THR A C 1
ATOM 691 O O . THR A 1 89 ? 1.291 4.473 -9.817 1.00 85.94 89 THR A O 1
ATOM 694 N N . SER A 1 90 ? -0.608 4.639 -8.638 1.00 85.75 90 SER A N 1
ATOM 695 C CA . SER A 1 90 ? -0.563 6.100 -8.529 1.00 85.75 90 SER A CA 1
ATOM 696 C C . SER A 1 90 ? 0.631 6.579 -7.700 1.00 85.75 90 SER A C 1
ATOM 698 O O . SER A 1 90 ? 1.308 7.523 -8.095 1.00 85.75 90 SER A O 1
ATOM 700 N N . ILE A 1 91 ? 0.944 5.883 -6.601 1.00 85.06 91 ILE A N 1
ATOM 701 C CA . ILE A 1 91 ? 2.048 6.235 -5.701 1.00 85.06 91 ILE A CA 1
ATOM 702 C C . ILE A 1 91 ? 3.385 6.017 -6.399 1.00 85.06 91 ILE A C 1
ATOM 704 O O . ILE A 1 91 ? 4.240 6.901 -6.381 1.00 85.06 91 ILE A O 1
ATOM 708 N N . ILE A 1 92 ? 3.569 4.864 -7.048 1.00 78.81 92 ILE A N 1
ATOM 709 C CA . ILE A 1 92 ? 4.826 4.587 -7.754 1.00 78.81 92 ILE A CA 1
ATOM 710 C C . ILE A 1 92 ? 5.052 5.535 -8.940 1.00 78.81 92 ILE A C 1
ATOM 712 O O . ILE A 1 92 ? 6.187 5.725 -9.362 1.00 78.81 92 ILE A O 1
ATOM 716 N N . SER A 1 93 ? 3.981 6.124 -9.473 1.00 72.94 93 SER A N 1
ATOM 717 C CA . SER A 1 93 ? 4.033 7.060 -10.602 1.00 72.94 93 SER A CA 1
ATOM 718 C C . SER A 1 93 ? 3.995 8.526 -10.162 1.00 72.94 93 SER A C 1
ATOM 720 O O . SER A 1 93 ? 3.901 9.408 -11.009 1.00 72.94 93 SER A O 1
ATOM 722 N N . PHE A 1 94 ? 4.018 8.804 -8.854 1.00 80.38 94 PHE A N 1
ATOM 723 C CA . PHE A 1 94 ? 3.766 10.145 -8.328 1.00 80.38 94 PHE A CA 1
ATOM 724 C C . PHE A 1 94 ? 4.945 11.104 -8.521 1.00 80.38 94 PHE A C 1
ATOM 726 O O . PHE A 1 94 ? 4.746 12.288 -8.786 1.00 80.38 94 PHE A O 1
ATOM 733 N N . HIS A 1 95 ? 6.178 10.624 -8.348 1.00 74.06 95 HIS A N 1
ATOM 734 C CA . HIS A 1 95 ? 7.344 11.500 -8.398 1.00 74.06 95 HIS A CA 1
ATOM 735 C C . HIS A 1 95 ? 7.778 11.737 -9.855 1.00 74.06 95 HIS A C 1
ATOM 737 O O . HIS A 1 95 ? 7.991 10.760 -10.566 1.00 74.06 95 HIS A O 1
ATOM 743 N N . PRO A 1 96 ? 7.976 12.990 -10.311 1.00 72.50 96 PRO A N 1
ATOM 744 C CA . PRO A 1 96 ? 8.292 13.291 -11.713 1.00 72.50 96 PRO A CA 1
ATOM 745 C C . PRO A 1 96 ? 9.632 12.705 -12.185 1.00 72.50 96 PRO A C 1
ATOM 747 O O . PRO A 1 96 ? 9.767 12.348 -13.354 1.00 72.50 96 PRO A O 1
ATOM 750 N N . ASP A 1 97 ? 10.600 12.551 -11.277 1.00 75.94 97 ASP A N 1
ATOM 751 C CA . ASP A 1 97 ? 11.871 11.880 -11.588 1.00 75.94 97 ASP A CA 1
ATOM 752 C C . ASP A 1 97 ? 11.769 10.353 -11.517 1.00 75.94 97 ASP A C 1
ATOM 754 O O . ASP A 1 97 ? 12.710 9.673 -11.900 1.00 75.94 97 ASP A O 1
ATOM 758 N N . MET A 1 98 ? 10.658 9.801 -11.022 1.00 74.06 98 MET A N 1
ATOM 759 C CA . MET A 1 98 ? 10.414 8.365 -10.959 1.00 74.06 98 MET A CA 1
ATOM 760 C C . MET A 1 98 ? 9.577 7.963 -12.171 1.00 74.06 98 MET A C 1
ATOM 762 O O . MET A 1 98 ? 8.412 8.324 -12.295 1.00 74.06 98 MET A O 1
ATOM 766 N N . ASN A 1 99 ? 10.178 7.204 -13.079 1.00 75.81 99 ASN A N 1
ATOM 767 C CA . ASN A 1 99 ? 9.554 6.791 -14.330 1.00 75.81 99 ASN A CA 1
ATOM 768 C C . ASN A 1 99 ? 9.279 5.277 -14.299 1.00 75.81 99 ASN A C 1
ATOM 770 O O . ASN A 1 99 ? 10.104 4.485 -14.774 1.00 75.81 99 ASN A O 1
ATOM 774 N N . PRO A 1 100 ? 8.166 4.839 -13.676 1.00 76.81 100 PRO A N 1
ATOM 775 C CA . PRO A 1 100 ? 7.778 3.442 -13.666 1.00 76.81 100 PRO A CA 1
ATOM 776 C C . PRO A 1 100 ? 7.298 2.992 -15.056 1.00 76.81 100 PRO A C 1
ATOM 778 O O . PRO A 1 100 ? 6.407 3.590 -15.654 1.00 76.81 100 PRO A O 1
ATOM 781 N N . ARG A 1 101 ? 7.842 1.888 -15.569 1.00 76.19 101 ARG A N 1
ATOM 782 C CA . ARG A 1 101 ? 7.462 1.263 -16.840 1.00 76.19 101 ARG A CA 1
ATOM 783 C C . ARG A 1 101 ? 7.017 -0.177 -16.608 1.00 76.19 101 ARG A C 1
ATOM 785 O O . ARG A 1 101 ? 7.738 -0.958 -15.989 1.00 76.19 101 ARG A O 1
ATOM 792 N N . ARG A 1 102 ? 5.838 -0.543 -17.122 1.00 75.31 102 ARG A N 1
ATOM 793 C CA . ARG A 1 102 ? 5.371 -1.940 -17.122 1.00 75.31 102 ARG A CA 1
ATOM 794 C C . ARG A 1 102 ? 6.242 -2.782 -18.056 1.00 75.31 102 ARG A C 1
ATOM 796 O O . ARG A 1 102 ? 6.570 -2.335 -19.153 1.00 75.31 102 ARG A O 1
ATOM 803 N N . MET A 1 103 ? 6.599 -3.976 -17.598 1.00 76.25 103 MET A N 1
ATOM 804 C CA . MET A 1 103 ? 7.319 -4.995 -18.358 1.00 76.25 103 MET A CA 1
ATOM 805 C C . MET A 1 103 ? 6.350 -6.079 -18.851 1.00 76.25 103 MET A C 1
ATOM 807 O O . MET A 1 103 ? 5.258 -6.250 -18.303 1.00 76.25 103 MET A O 1
ATOM 811 N N . ASP A 1 104 ? 6.765 -6.824 -19.874 1.00 70.50 104 ASP A N 1
ATOM 812 C CA . ASP A 1 104 ? 5.942 -7.841 -20.549 1.00 70.50 104 ASP A CA 1
ATOM 813 C C . ASP A 1 104 ? 5.601 -9.046 -19.650 1.00 70.50 104 ASP A C 1
ATOM 815 O O . ASP A 1 104 ? 4.665 -9.793 -19.922 1.00 70.50 104 ASP A O 1
ATOM 819 N N . ASP A 1 105 ? 6.342 -9.228 -18.557 1.00 67.19 105 ASP A N 1
ATOM 820 C CA . ASP A 1 105 ? 6.159 -10.279 -17.551 1.00 67.19 105 ASP A CA 1
ATOM 821 C C . ASP A 1 105 ? 5.257 -9.856 -16.374 1.00 67.19 105 ASP A C 1
ATOM 823 O O . ASP A 1 105 ? 5.095 -10.597 -15.403 1.00 67.19 105 ASP A O 1
ATOM 827 N N . GLY A 1 106 ? 4.660 -8.663 -16.446 1.00 65.88 106 GLY A N 1
ATOM 828 C CA . GLY A 1 106 ? 3.800 -8.117 -15.398 1.00 65.88 106 GLY A CA 1
ATOM 829 C C . GLY A 1 106 ? 4.555 -7.465 -14.235 1.00 65.88 106 GLY A C 1
ATOM 830 O O . GLY A 1 106 ? 3.922 -7.045 -13.264 1.00 65.88 106 GLY A O 1
ATOM 831 N N . HIS A 1 107 ? 5.884 -7.344 -14.309 1.00 70.88 107 HIS A N 1
ATOM 832 C CA . HIS A 1 107 ? 6.673 -6.564 -13.357 1.00 70.88 107 HIS A CA 1
ATOM 833 C C . HIS A 1 107 ? 6.739 -5.071 -13.738 1.00 70.88 107 HIS A C 1
ATOM 835 O O . HIS A 1 107 ? 6.327 -4.656 -14.824 1.00 70.88 107 HIS A O 1
ATOM 841 N N . ILE A 1 108 ? 7.218 -4.236 -12.807 1.00 71.44 108 ILE A N 1
ATOM 842 C CA . ILE A 1 108 ? 7.369 -2.788 -13.001 1.00 71.44 108 ILE A CA 1
ATOM 843 C C . ILE A 1 108 ? 8.838 -2.413 -12.823 1.00 71.44 108 ILE A C 1
ATOM 845 O O . ILE A 1 108 ? 9.427 -2.634 -1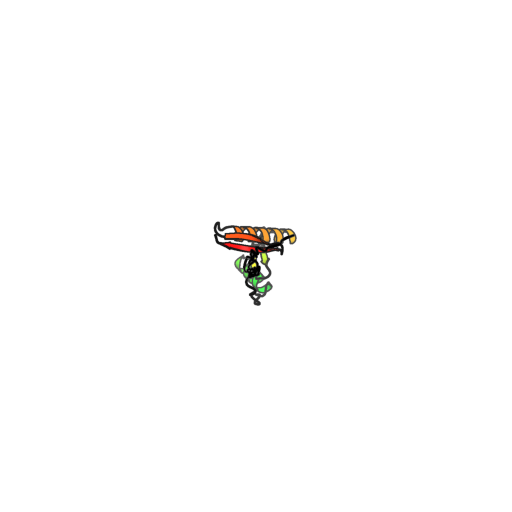1.765 1.00 71.44 108 ILE A O 1
ATOM 849 N N . LEU A 1 109 ? 9.410 -1.820 -13.865 1.00 76.19 109 LEU A N 1
ATOM 850 C CA . LEU A 1 109 ? 10.701 -1.151 -13.850 1.00 76.19 109 LEU A CA 1
ATOM 851 C C . LEU A 1 109 ? 10.525 0.247 -13.268 1.00 76.19 109 LEU A C 1
ATOM 853 O O . LEU A 1 109 ? 9.742 1.000 -13.820 1.00 76.19 109 LEU A O 1
ATOM 857 N N . ILE A 1 110 ? 11.288 0.640 -12.253 1.00 74.12 110 ILE A N 1
ATOM 858 C CA . ILE A 1 110 ? 11.383 2.043 -11.822 1.00 74.12 110 ILE A CA 1
ATOM 859 C C . ILE A 1 110 ? 12.738 2.631 -12.240 1.00 74.12 110 ILE A C 1
ATOM 861 O O . ILE A 1 110 ? 13.772 2.191 -11.736 1.00 74.12 110 ILE A O 1
ATOM 865 N N . THR A 1 111 ? 12.756 3.587 -13.174 1.00 71.94 111 THR A N 1
ATOM 866 C CA . THR A 1 111 ? 13.970 4.359 -13.500 1.00 71.94 111 THR A CA 1
ATOM 867 C C . THR A 1 111 ? 13.921 5.734 -12.855 1.00 71.94 111 THR A C 1
ATOM 869 O O . THR A 1 111 ? 12.836 6.284 -12.676 1.00 71.94 111 THR A O 1
ATOM 872 N N . TYR A 1 112 ? 15.093 6.294 -12.564 1.00 69.12 112 TYR A N 1
ATOM 873 C CA . TYR A 1 112 ? 15.237 7.695 -12.185 1.00 69.12 112 TYR A CA 1
ATOM 874 C C . TYR A 1 112 ? 15.823 8.482 -13.362 1.00 69.12 112 TYR A C 1
ATOM 876 O O . TYR A 1 112 ? 16.690 7.942 -14.056 1.00 69.12 112 TYR A O 1
ATOM 884 N N . ASN A 1 113 ? 15.306 9.686 -13.616 1.00 64.12 113 ASN A N 1
ATOM 885 C CA . ASN A 1 113 ? 15.846 10.599 -14.635 1.00 64.12 113 ASN A CA 1
ATOM 886 C C . ASN A 1 113 ? 17.149 11.267 -14.183 1.00 64.12 113 ASN A C 1
ATOM 888 O O . ASN A 1 113 ? 17.312 11.488 -12.962 1.00 64.12 113 ASN A O 1
#

Radius of gyration: 31.28 Å; chains: 1; bounding box: 75×29×98 Å

Secondary structure (DSSP, 8-state):
----------------------------SS---S--------HHHHHHHHHHHTTT--EEEE-TTS-EEEE-TT--HHHHHHHHHHHHHHHHT-STTEEEEE-TTS-EEEEE-